Protein AF-A0AAW6YB48-F1 (afdb_monomer)

Structure (mmCIF, N/CA/C/O backbone):
data_AF-A0AAW6YB48-F1
#
_entry.id   AF-A0AAW6YB48-F1
#
loop_
_atom_site.group_PDB
_atom_site.id
_atom_site.type_symbol
_atom_site.label_atom_id
_atom_site.label_alt_id
_atom_site.label_comp_id
_atom_site.label_asym_id
_atom_site.label_entity_id
_atom_site.label_seq_id
_atom_site.pdbx_PDB_ins_code
_atom_site.Cartn_x
_atom_site.Cartn_y
_atom_site.Cartn_z
_atom_site.occupancy
_atom_site.B_iso_or_equiv
_atom_site.auth_seq_id
_atom_site.auth_comp_id
_atom_site.auth_asym_id
_atom_site.auth_atom_id
_atom_site.pdbx_PDB_model_num
ATOM 1 N N . MET A 1 1 ? -3.733 -7.106 -20.373 1.00 55.66 1 MET A N 1
ATOM 2 C CA . MET A 1 1 ? -4.002 -5.728 -20.827 1.00 55.66 1 MET A CA 1
ATOM 3 C C . MET A 1 1 ? -3.627 -4.800 -19.699 1.00 55.66 1 MET A C 1
ATOM 5 O O . MET A 1 1 ? -4.010 -5.089 -18.568 1.00 55.66 1 MET A O 1
ATOM 9 N N . ASP A 1 2 ? -2.853 -3.763 -20.000 1.00 68.12 2 ASP A N 1
ATOM 10 C CA . ASP A 1 2 ? -2.525 -2.725 -19.027 1.00 68.12 2 ASP A CA 1
ATOM 11 C C . ASP A 1 2 ? -3.784 -1.942 -18.653 1.00 68.12 2 ASP A C 1
ATOM 13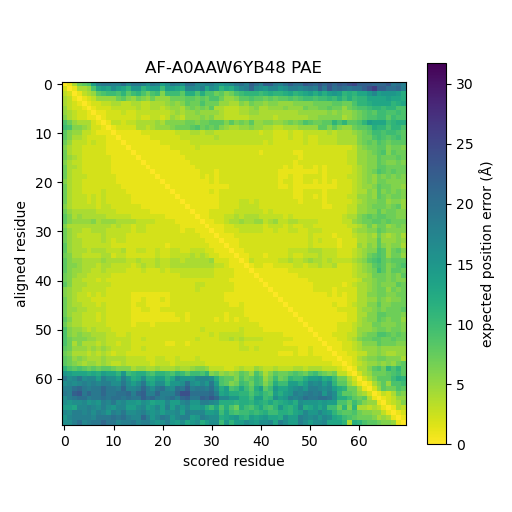 O O . ASP A 1 2 ? -4.676 -1.757 -19.488 1.00 68.12 2 ASP A O 1
ATOM 17 N N . ARG A 1 3 ? -3.896 -1.546 -17.385 1.00 81.56 3 ARG A N 1
ATOM 18 C CA . ARG A 1 3 ? -5.024 -0.728 -16.926 1.00 81.56 3 ARG A CA 1
ATOM 19 C C . ARG A 1 3 ? -4.660 0.744 -17.089 1.00 81.56 3 ARG A C 1
ATOM 21 O O . ARG A 1 3 ? -3.516 1.118 -16.878 1.00 81.56 3 ARG A O 1
ATOM 28 N N . ASN A 1 4 ? -5.647 1.567 -17.434 1.00 88.19 4 ASN A N 1
ATOM 29 C CA . ASN A 1 4 ? -5.468 3.016 -17.471 1.00 88.19 4 ASN A CA 1
ATOM 30 C C . ASN A 1 4 ? -5.156 3.560 -16.072 1.00 88.19 4 ASN A C 1
ATOM 32 O O . ASN A 1 4 ? -5.651 3.033 -15.070 1.00 88.19 4 ASN A O 1
ATOM 36 N N . ASP A 1 5 ? -4.409 4.658 -16.030 1.00 88.00 5 ASP A N 1
ATOM 37 C CA . ASP A 1 5 ? -4.134 5.375 -14.791 1.00 88.00 5 ASP A CA 1
ATOM 38 C C . ASP A 1 5 ? -5.426 5.884 -14.146 1.00 88.00 5 ASP A C 1
ATOM 40 O O . ASP A 1 5 ? -6.312 6.439 -14.802 1.00 88.00 5 ASP A O 1
ATOM 44 N N . VAL A 1 6 ? -5.512 5.727 -12.825 1.00 88.62 6 VAL A N 1
ATOM 45 C CA . VAL A 1 6 ? -6.626 6.237 -12.024 1.00 88.62 6 VAL A CA 1
ATOM 46 C C . VAL A 1 6 ? -6.140 7.431 -11.209 1.00 88.62 6 VAL A C 1
ATOM 48 O O . VAL A 1 6 ? -5.274 7.297 -10.343 1.00 88.62 6 VAL A O 1
ATOM 51 N N . VAL A 1 7 ? -6.711 8.608 -11.474 1.00 88.56 7 VAL A N 1
ATOM 52 C CA . VAL A 1 7 ? -6.355 9.862 -10.795 1.00 88.56 7 VAL A CA 1
ATOM 53 C C . VAL A 1 7 ? -7.443 10.242 -9.797 1.00 88.56 7 VAL A C 1
ATOM 55 O O . VAL A 1 7 ? -8.622 10.320 -10.135 1.00 88.56 7 VAL A O 1
ATOM 58 N N . TYR A 1 8 ? -7.038 10.522 -8.561 1.00 90.38 8 TYR A N 1
ATOM 59 C CA . TYR A 1 8 ? -7.942 10.897 -7.477 1.00 90.38 8 TYR A CA 1
ATOM 60 C C . TYR A 1 8 ? -7.776 12.366 -7.097 1.00 90.38 8 TYR A C 1
ATOM 62 O O . TYR A 1 8 ? -6.671 12.906 -7.102 1.00 90.38 8 TYR A O 1
ATOM 70 N N . LYS A 1 9 ? -8.884 13.000 -6.697 1.00 86.69 9 LYS A N 1
ATOM 71 C CA . LYS A 1 9 ? -8.937 14.429 -6.347 1.00 86.69 9 LYS A CA 1
ATOM 72 C C . LYS A 1 9 ? -8.081 14.798 -5.132 1.00 86.69 9 LYS A C 1
ATOM 74 O O . LYS A 1 9 ? -7.603 15.923 -5.043 1.00 86.69 9 LYS A O 1
ATOM 79 N N . ASN A 1 10 ? -7.933 13.890 -4.171 1.00 93.56 10 ASN A N 1
ATOM 80 C CA . ASN A 1 10 ? -7.106 14.114 -2.993 1.00 93.56 10 ASN A CA 1
ATOM 81 C C . ASN A 1 10 ? -6.374 12.834 -2.581 1.00 93.56 10 ASN A C 1
ATOM 83 O O . ASN A 1 10 ? -6.749 11.721 -2.959 1.00 93.56 10 ASN A O 1
ATOM 87 N N . GLU A 1 11 ? -5.311 13.012 -1.801 1.00 91.50 11 GLU A N 1
ATOM 88 C CA . GLU A 1 11 ? -4.422 11.917 -1.431 1.00 91.50 11 GLU A CA 1
ATOM 89 C C . GLU A 1 11 ? -5.080 10.915 -0.474 1.00 91.50 11 GLU A C 1
ATOM 91 O O . GLU A 1 11 ? -4.850 9.716 -0.606 1.00 91.50 11 GLU A O 1
ATOM 96 N N . LYS A 1 12 ? -5.968 11.368 0.417 1.00 92.06 12 LYS A N 1
ATOM 97 C CA . LYS A 1 12 ? -6.703 10.474 1.316 1.00 92.06 12 LYS A CA 1
ATOM 98 C C . LYS A 1 12 ? -7.579 9.482 0.546 1.00 92.06 12 LYS A C 1
ATOM 100 O O . LYS A 1 12 ? -7.480 8.285 0.775 1.00 92.06 12 LYS A O 1
ATOM 105 N N . VAL A 1 13 ? -8.380 9.973 -0.399 1.00 94.25 13 VAL A N 1
ATOM 106 C CA . VAL A 1 13 ? -9.250 9.143 -1.245 1.00 94.25 13 VAL A CA 1
ATOM 107 C C . VAL A 1 13 ? -8.418 8.181 -2.089 1.00 94.25 13 VAL A C 1
ATOM 109 O O . VAL A 1 13 ? -8.786 7.018 -2.209 1.00 94.25 13 VAL A O 1
ATOM 112 N N . LYS A 1 14 ? -7.270 8.632 -2.617 1.00 94.38 14 LYS A N 1
ATOM 113 C CA . LYS A 1 14 ? -6.322 7.758 -3.321 1.00 94.38 14 LYS A CA 1
ATOM 114 C C . LYS A 1 14 ? -5.883 6.590 -2.437 1.00 94.38 14 LYS A C 1
ATOM 116 O O . LYS A 1 14 ? -5.947 5.449 -2.875 1.00 94.38 14 LYS A O 1
ATOM 121 N N . PHE A 1 15 ? -5.430 6.866 -1.215 1.00 95.81 15 PHE A N 1
ATOM 122 C CA . PHE A 1 15 ? -4.940 5.825 -0.313 1.00 95.81 15 PHE A CA 1
ATOM 123 C C . PHE A 1 15 ? -6.046 4.881 0.150 1.00 95.81 15 PHE A C 1
ATOM 125 O O . PHE A 1 15 ? -5.833 3.674 0.130 1.00 95.81 15 PHE A O 1
ATOM 132 N N . ASP A 1 16 ? -7.220 5.407 0.504 1.00 94.88 16 ASP A N 1
ATOM 133 C CA . A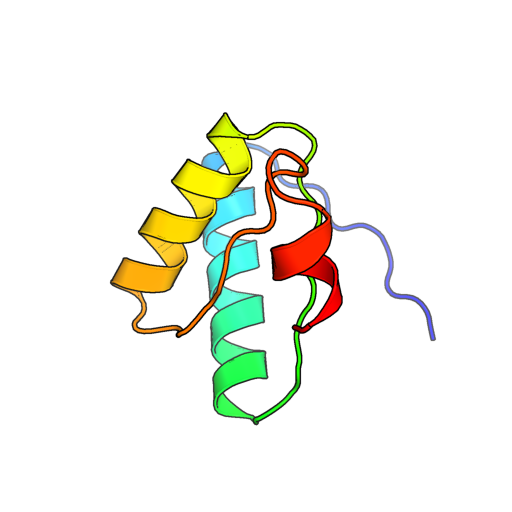SP A 1 16 ? -8.362 4.582 0.906 1.00 94.88 16 ASP A CA 1
ATOM 134 C C . ASP A 1 16 ? -8.763 3.625 -0.241 1.00 94.88 16 ASP A C 1
ATOM 136 O O . ASP A 1 16 ? -8.886 2.422 -0.018 1.00 94.88 16 ASP A O 1
ATOM 140 N N . ALA A 1 17 ? -8.838 4.121 -1.485 1.00 95.44 17 ALA A N 1
ATOM 141 C CA . ALA A 1 17 ? -9.162 3.301 -2.656 1.00 95.44 17 ALA A CA 1
ATOM 142 C C . ALA A 1 17 ? -8.077 2.260 -2.992 1.00 95.44 17 ALA A C 1
ATOM 144 O O . ALA A 1 17 ? -8.389 1.121 -3.334 1.00 95.44 17 ALA A O 1
ATOM 145 N N . VAL A 1 18 ? -6.796 2.632 -2.879 1.00 95.69 18 VAL A N 1
ATOM 146 C CA . VAL A 1 18 ? -5.671 1.703 -3.080 1.00 95.69 18 VAL A CA 1
ATOM 147 C C . VAL A 1 18 ? -5.697 0.586 -2.036 1.00 95.69 18 VAL A C 1
ATOM 149 O O . VAL A 1 18 ? -5.507 -0.577 -2.378 1.00 95.69 18 VAL A O 1
ATOM 152 N N . VAL A 1 19 ? -5.964 0.915 -0.771 1.00 96.94 19 VAL A N 1
ATOM 153 C CA . VAL A 1 19 ? -6.064 -0.067 0.317 1.00 96.94 19 VAL A CA 1
ATOM 154 C C . VAL A 1 19 ? -7.218 -1.041 0.084 1.00 96.94 19 VAL A C 1
ATOM 156 O O . VAL A 1 19 ? -7.043 -2.237 0.314 1.00 96.94 19 VAL A O 1
ATOM 159 N N . ASP A 1 20 ? -8.364 -0.556 -0.398 1.00 96.25 20 ASP A N 1
ATOM 160 C CA . ASP A 1 20 ? -9.507 -1.405 -0.747 1.00 96.25 20 ASP A CA 1
ATOM 161 C C . ASP A 1 20 ? -9.170 -2.389 -1.882 1.00 96.25 20 ASP A C 1
ATOM 163 O O . ASP A 1 20 ? -9.408 -3.589 -1.733 1.00 96.25 20 ASP A O 1
ATOM 167 N N . ASP A 1 21 ? -8.539 -1.922 -2.969 1.00 95.94 21 ASP A N 1
ATOM 168 C CA . ASP A 1 21 ? -8.129 -2.786 -4.094 1.00 95.94 21 ASP A CA 1
ATOM 169 C C . ASP A 1 21 ? -7.098 -3.840 -3.654 1.00 95.94 21 ASP A C 1
ATOM 171 O O . ASP A 1 21 ? -7.202 -5.019 -4.005 1.00 95.94 21 ASP A O 1
ATOM 175 N N . ILE A 1 22 ? -6.117 -3.448 -2.833 1.00 96.50 22 ILE A N 1
ATOM 176 C CA . ILE A 1 22 ? -5.125 -4.384 -2.288 1.00 96.50 22 ILE A CA 1
ATOM 177 C C . ILE A 1 22 ? -5.806 -5.428 -1.401 1.00 96.50 22 ILE A C 1
ATOM 179 O O . ILE A 1 22 ? -5.515 -6.616 -1.538 1.00 96.50 22 ILE A O 1
ATOM 183 N N . ALA A 1 23 ? -6.709 -5.014 -0.508 1.00 96.00 23 ALA A N 1
ATOM 184 C CA . ALA A 1 23 ? -7.398 -5.927 0.397 1.00 96.00 23 ALA A CA 1
ATOM 185 C C . ALA A 1 23 ? -8.245 -6.954 -0.369 1.00 96.00 23 ALA A C 1
ATOM 187 O O . ALA A 1 23 ? -8.204 -8.142 -0.043 1.00 96.00 23 ALA A O 1
ATOM 188 N N . GLU A 1 24 ? -8.953 -6.529 -1.420 1.00 96.75 24 GLU A N 1
ATOM 189 C CA . GLU A 1 24 ? -9.741 -7.423 -2.271 1.00 96.75 24 GLU A CA 1
ATOM 190 C C . GLU A 1 24 ? -8.858 -8.459 -2.983 1.00 96.75 24 GLU A C 1
ATOM 192 O O . GLU A 1 24 ? -9.164 -9.654 -2.992 1.00 96.75 24 GLU A O 1
ATOM 197 N N . ARG A 1 25 ? -7.734 -8.027 -3.562 1.00 96.06 25 ARG A N 1
ATOM 198 C CA . ARG A 1 25 ? -6.793 -8.919 -4.262 1.00 96.06 25 ARG A CA 1
ATOM 199 C C . ARG A 1 25 ? -6.087 -9.874 -3.311 1.00 96.06 25 ARG A C 1
ATOM 201 O O . ARG A 1 25 ? -5.992 -11.065 -3.603 1.00 96.06 25 ARG A O 1
ATOM 208 N N . HIS A 1 26 ? -5.660 -9.376 -2.156 1.00 96.12 26 HIS A N 1
ATOM 209 C CA . HIS A 1 26 ? -5.046 -10.188 -1.114 1.00 96.12 26 HIS A CA 1
ATOM 210 C C . HIS A 1 26 ? -6.028 -11.245 -0.585 1.00 96.12 26 HIS A C 1
ATOM 212 O O . HIS A 1 26 ? -5.648 -12.401 -0.416 1.00 96.12 26 HIS A O 1
ATOM 218 N N . ALA A 1 27 ? -7.309 -10.900 -0.401 1.00 94.69 27 ALA A N 1
ATOM 219 C CA . ALA A 1 27 ? -8.347 -11.862 -0.017 1.00 94.69 27 ALA A CA 1
ATOM 220 C C . ALA A 1 27 ? -8.557 -12.965 -1.071 1.00 94.69 27 ALA A C 1
ATOM 222 O O . ALA A 1 27 ? -8.888 -14.097 -0.724 1.00 94.69 27 ALA A O 1
ATOM 223 N N . LYS A 1 28 ? -8.310 -12.661 -2.351 1.00 96.62 28 LYS A N 1
ATOM 224 C CA . LYS A 1 28 ? -8.314 -13.634 -3.457 1.00 96.62 28 LYS A CA 1
ATOM 225 C C . LYS A 1 28 ? -7.006 -14.430 -3.580 1.00 96.62 28 LYS A C 1
ATOM 227 O O . LYS A 1 28 ? -6.891 -15.255 -4.481 1.00 96.62 28 LYS A O 1
ATOM 232 N N . GLY A 1 29 ? -6.020 -14.188 -2.713 1.00 94.50 29 GLY A N 1
ATOM 233 C CA . GLY A 1 29 ? -4.707 -14.838 -2.751 1.00 94.50 29 GLY A CA 1
ATOM 234 C C . GLY A 1 29 ? -3.776 -14.317 -3.849 1.00 94.50 29 GLY A C 1
ATOM 235 O O . GLY A 1 29 ? -2.747 -14.932 -4.115 1.00 94.50 29 GLY A O 1
ATOM 236 N N . GLN A 1 30 ? -4.116 -13.201 -4.498 1.00 94.81 30 GLN A N 1
ATOM 237 C CA . GLN A 1 30 ? -3.277 -12.603 -5.530 1.00 94.81 30 GLN A CA 1
ATOM 238 C C . GLN A 1 30 ? -2.107 -11.839 -4.880 1.00 94.81 30 GLN A C 1
ATOM 240 O O . GLN A 1 30 ? -2.360 -10.941 -4.074 1.00 94.81 30 GLN A O 1
ATOM 245 N N . PRO A 1 31 ? -0.843 -12.122 -5.247 1.00 93.50 31 PRO A N 1
ATOM 246 C CA . PRO A 1 31 ? 0.298 -11.314 -4.820 1.00 93.50 31 PRO A CA 1
ATOM 247 C C . PRO A 1 31 ? 0.201 -9.885 -5.369 1.00 93.50 31 PRO A C 1
ATOM 249 O O . PRO A 1 31 ? -0.138 -9.688 -6.540 1.00 93.50 31 PRO A O 1
ATOM 252 N N . VAL A 1 32 ? 0.512 -8.887 -4.536 1.00 94.88 32 VAL A N 1
ATOM 253 C CA . VAL A 1 32 ? 0.446 -7.465 -4.905 1.00 94.88 32 VAL A CA 1
ATOM 254 C C . VAL A 1 32 ? 1.751 -6.767 -4.534 1.00 94.88 32 VAL A C 1
ATOM 256 O O . VAL A 1 32 ? 2.186 -6.841 -3.389 1.00 94.88 32 VAL A O 1
ATOM 259 N N . LEU A 1 33 ? 2.344 -6.057 -5.496 1.00 94.19 33 LEU A N 1
ATOM 260 C CA . LEU A 1 33 ? 3.480 -5.161 -5.285 1.00 94.19 33 LEU A CA 1
ATOM 261 C C . LEU A 1 33 ? 3.000 -3.713 -5.384 1.00 94.19 33 LEU A C 1
ATOM 263 O O . LEU A 1 33 ? 2.297 -3.359 -6.331 1.00 94.19 33 LEU A O 1
ATOM 267 N N . VAL A 1 34 ? 3.399 -2.874 -4.429 1.00 94.00 34 VAL A N 1
ATOM 268 C CA . VAL A 1 34 ? 3.028 -1.456 -4.404 1.00 94.00 34 VAL A CA 1
ATOM 269 C C . VAL A 1 34 ? 4.281 -0.600 -4.312 1.00 94.00 34 VAL A C 1
ATOM 271 O O . VAL A 1 34 ? 5.052 -0.720 -3.364 1.00 94.00 34 VAL A O 1
ATOM 274 N N . GLY A 1 35 ? 4.468 0.284 -5.292 1.00 93.19 35 GLY A N 1
ATOM 275 C CA . GLY A 1 35 ? 5.521 1.295 -5.275 1.00 93.19 35 GLY A CA 1
ATOM 276 C C . GLY A 1 35 ? 5.020 2.618 -4.701 1.00 93.19 35 GLY A C 1
ATOM 277 O O . GLY A 1 35 ? 3.923 3.074 -5.027 1.00 93.19 35 GLY A O 1
ATOM 278 N N . THR A 1 36 ? 5.836 3.264 -3.873 1.00 92.00 36 THR A N 1
ATOM 279 C CA . THR A 1 36 ? 5.611 4.634 -3.399 1.00 92.00 36 THR A CA 1
ATOM 280 C C . THR A 1 36 ? 6.788 5.518 -3.796 1.00 92.00 36 THR A C 1
ATOM 282 O O . THR A 1 36 ? 7.882 5.049 -4.100 1.00 92.00 36 THR A O 1
ATOM 285 N N . THR A 1 37 ? 6.568 6.830 -3.789 1.00 91.31 37 THR A N 1
ATOM 286 C CA . THR A 1 37 ? 7.614 7.813 -4.099 1.00 91.31 37 THR A CA 1
ATOM 287 C C . THR A 1 37 ? 8.413 8.250 -2.868 1.00 91.31 37 THR A C 1
ATOM 289 O O . THR A 1 37 ? 9.364 9.012 -3.006 1.00 91.31 37 THR A O 1
ATOM 292 N N . SER A 1 38 ? 8.008 7.854 -1.656 1.00 91.06 38 SER A N 1
ATOM 293 C CA . SER A 1 38 ? 8.686 8.225 -0.411 1.00 91.06 38 SER A CA 1
ATOM 294 C C . SER A 1 38 ? 8.426 7.216 0.708 1.00 91.06 38 SER A C 1
ATOM 296 O O . SER A 1 38 ? 7.356 6.610 0.779 1.00 91.06 38 SER A O 1
ATOM 298 N N . VAL A 1 39 ? 9.389 7.096 1.629 1.00 90.06 39 VAL A N 1
ATOM 299 C CA . VAL A 1 39 ? 9.290 6.225 2.816 1.00 90.06 39 VAL A CA 1
ATOM 300 C C . VAL A 1 39 ? 8.091 6.601 3.688 1.00 90.06 39 VAL A C 1
ATOM 302 O O . VAL A 1 39 ? 7.356 5.725 4.120 1.00 90.06 39 VAL A O 1
ATOM 305 N N . GLU A 1 40 ? 7.832 7.895 3.888 1.00 92.25 40 GLU A N 1
ATOM 306 C CA . GLU A 1 40 ? 6.678 8.370 4.667 1.00 92.25 40 GLU A CA 1
ATOM 307 C C . GLU A 1 40 ? 5.346 7.847 4.108 1.00 92.25 40 GLU A C 1
ATOM 309 O O . GLU A 1 40 ? 4.486 7.385 4.858 1.00 92.25 40 GLU A O 1
ATOM 314 N N . LYS A 1 41 ? 5.190 7.848 2.777 1.00 93.88 41 LYS A N 1
ATOM 315 C CA . LYS A 1 41 ? 3.992 7.306 2.127 1.00 93.88 41 LYS A CA 1
ATOM 316 C C . LYS A 1 41 ? 3.898 5.792 2.280 1.00 93.88 41 LYS A C 1
ATOM 318 O O . LYS A 1 41 ? 2.788 5.282 2.416 1.00 93.88 41 LYS A O 1
ATOM 323 N N . SER A 1 42 ? 5.031 5.085 2.289 1.00 93.25 42 SER A N 1
ATOM 324 C CA . SER A 1 42 ? 5.058 3.648 2.585 1.00 93.25 42 SER A CA 1
ATOM 325 C C . SER A 1 42 ? 4.580 3.354 4.004 1.00 93.25 42 SER A C 1
ATOM 327 O O . SER A 1 42 ? 3.733 2.486 4.181 1.00 93.25 42 SER A O 1
ATOM 329 N N . GLU A 1 43 ? 5.057 4.100 5.003 1.00 93.94 43 GLU A N 1
ATOM 330 C CA . GLU A 1 43 ? 4.645 3.934 6.406 1.00 93.94 43 GLU A CA 1
ATOM 331 C C . GLU A 1 43 ? 3.161 4.276 6.616 1.00 93.94 43 GLU A C 1
ATOM 333 O O . GLU A 1 43 ? 2.429 3.57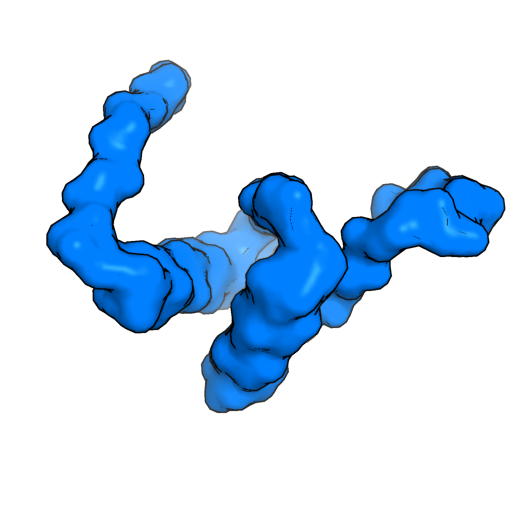3 7.324 1.00 93.94 43 GLU A O 1
ATOM 338 N N . TYR A 1 44 ? 2.678 5.327 5.945 1.00 95.44 44 TYR A N 1
ATOM 339 C CA . TYR A 1 44 ? 1.263 5.684 5.974 1.00 95.44 44 TYR A CA 1
ATOM 340 C C . TYR A 1 44 ? 0.384 4.578 5.377 1.00 95.44 44 TYR A C 1
ATOM 342 O O . TYR A 1 44 ? -0.580 4.144 6.011 1.00 95.44 44 TYR A O 1
ATOM 350 N N . LEU A 1 45 ? 0.739 4.075 4.190 1.00 96.12 45 LEU A N 1
ATOM 351 C CA . LEU A 1 45 ? 0.019 2.977 3.548 1.00 96.12 45 LEU A CA 1
ATOM 352 C C . LEU A 1 45 ? 0.073 1.694 4.389 1.00 96.12 45 LEU A C 1
ATOM 354 O O . LEU A 1 45 ? -0.956 1.044 4.570 1.00 96.12 45 LEU A O 1
ATOM 358 N N . SER A 1 46 ? 1.241 1.374 4.950 1.00 96.06 46 SER A N 1
ATOM 359 C CA . SER A 1 46 ? 1.457 0.243 5.859 1.00 96.06 46 SER A CA 1
ATOM 360 C C . SER A 1 46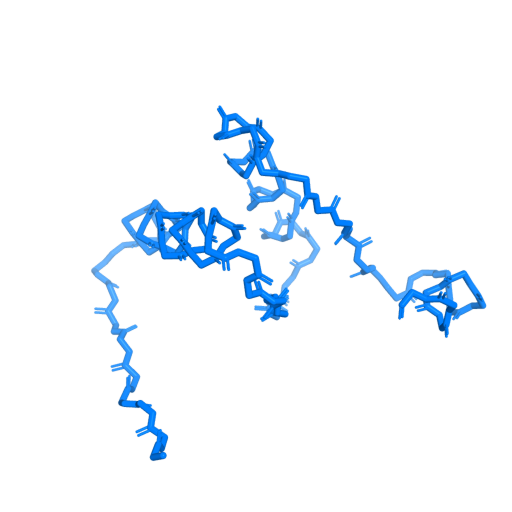 ? 0.484 0.276 7.040 1.00 96.06 46 SER A C 1
ATOM 362 O O . SER A 1 46 ? -0.242 -0.685 7.306 1.00 96.06 46 SER A O 1
ATOM 364 N N . THR A 1 47 ? 0.343 1.443 7.672 1.00 97.06 47 THR A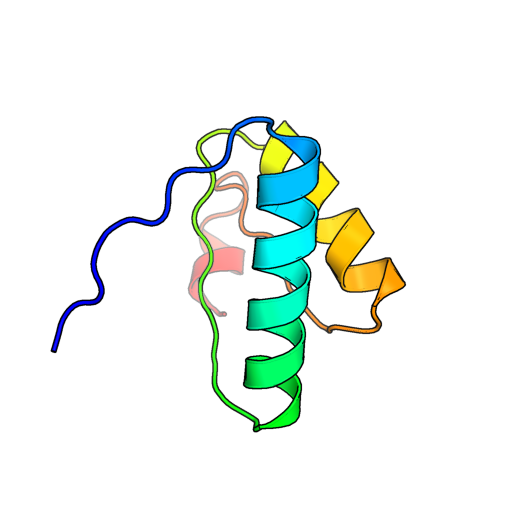 N 1
ATOM 365 C CA . THR A 1 47 ? -0.606 1.642 8.775 1.00 97.06 47 THR A CA 1
ATOM 366 C C . THR A 1 47 ? -2.056 1.380 8.348 1.00 97.06 47 THR A C 1
ATOM 368 O O . THR A 1 47 ? -2.832 0.790 9.105 1.00 97.06 47 THR A O 1
ATOM 371 N N . LEU A 1 48 ? -2.458 1.813 7.150 1.00 97.38 48 LEU A N 1
ATOM 372 C CA . LEU A 1 48 ? -3.817 1.589 6.645 1.00 97.38 48 LEU A CA 1
ATOM 373 C C . LEU A 1 48 ? -4.075 0.114 6.307 1.00 97.38 48 LEU A C 1
ATOM 375 O O . LEU A 1 48 ? -5.133 -0.414 6.654 1.00 97.38 48 LEU A O 1
ATOM 379 N N . LEU A 1 49 ? -3.104 -0.563 5.691 1.00 97.12 49 LEU A N 1
ATOM 380 C CA . LEU A 1 49 ? -3.177 -1.994 5.386 1.00 97.12 49 LEU A CA 1
ATOM 381 C C . LEU A 1 49 ? -3.255 -2.836 6.665 1.00 97.12 49 LEU A C 1
ATOM 383 O O . LEU A 1 49 ? -4.094 -3.733 6.758 1.00 97.12 49 LEU A O 1
ATOM 387 N N . ALA A 1 50 ? -2.462 -2.495 7.685 1.00 96.69 50 ALA A N 1
ATOM 388 C CA . ALA A 1 50 ? -2.511 -3.144 8.993 1.00 96.69 50 ALA A CA 1
ATOM 389 C C . ALA A 1 50 ? -3.892 -2.991 9.653 1.00 96.69 50 ALA A C 1
ATOM 391 O O . ALA A 1 50 ? -4.450 -3.969 10.150 1.00 96.69 50 ALA A O 1
ATOM 392 N N . LYS A 1 51 ? -4.500 -1.796 9.588 1.00 96.56 51 LYS A N 1
ATOM 393 C CA . LYS A 1 51 ? -5.872 -1.555 10.082 1.00 96.56 51 LYS A CA 1
ATOM 394 C C . LYS A 1 51 ? -6.931 -2.388 9.357 1.00 96.56 51 LYS A C 1
ATOM 396 O O . LYS A 1 51 ? -7.956 -2.704 9.952 1.00 96.56 51 LYS A O 1
ATOM 401 N N . ARG A 1 52 ? -6.700 -2.744 8.090 1.00 94.69 52 ARG A N 1
ATOM 402 C CA . ARG A 1 52 ? -7.564 -3.648 7.310 1.00 94.69 52 ARG A CA 1
ATOM 403 C C . ARG A 1 52 ? -7.228 -5.131 7.497 1.00 94.69 52 ARG A C 1
ATOM 405 O O . ARG A 1 52 ? -7.882 -5.969 6.886 1.00 94.69 52 ARG A O 1
ATOM 412 N N . GLY A 1 53 ? -6.237 -5.468 8.324 1.00 95.00 53 GLY A N 1
ATOM 413 C CA . GLY A 1 53 ? -5.818 -6.851 8.563 1.00 95.00 53 GLY A CA 1
ATOM 414 C C . GLY A 1 53 ? -5.054 -7.485 7.396 1.00 95.00 53 GLY A C 1
ATOM 415 O O . GLY A 1 53 ? -4.946 -8.709 7.327 1.00 95.00 53 GLY A O 1
ATOM 416 N N . VAL A 1 54 ? -4.523 -6.679 6.472 1.00 96.56 54 VAL A N 1
ATOM 417 C CA . VAL A 1 54 ? -3.735 -7.166 5.334 1.00 96.56 54 VAL A CA 1
ATOM 418 C C . VAL A 1 54 ? -2.283 -7.349 5.773 1.00 96.56 54 VAL A C 1
ATOM 420 O O . VAL A 1 54 ? -1.621 -6.389 6.172 1.00 96.56 54 VAL A O 1
ATOM 423 N N . ARG A 1 55 ? -1.772 -8.583 5.691 1.00 95.12 55 ARG A N 1
ATOM 424 C CA . ARG A 1 55 ? -0.355 -8.880 5.953 1.00 95.12 55 ARG A CA 1
ATOM 425 C C . ARG A 1 55 ? 0.493 -8.366 4.793 1.00 95.12 55 ARG A C 1
ATOM 427 O O . ARG A 1 55 ? 0.183 -8.638 3.640 1.00 95.12 55 ARG A O 1
ATOM 434 N N . HIS A 1 56 ? 1.543 -7.621 5.107 1.00 94.88 56 HIS A N 1
ATOM 435 C CA . HIS A 1 56 ? 2.426 -7.004 4.123 1.00 94.88 56 HIS A CA 1
ATOM 436 C C . HIS A 1 56 ? 3.810 -6.755 4.738 1.00 94.88 56 HIS A C 1
ATOM 438 O O . HIS A 1 56 ? 3.957 -6.764 5.961 1.00 94.88 56 HIS A O 1
ATOM 444 N N . GLU A 1 57 ? 4.808 -6.513 3.890 1.00 93.00 57 GLU A N 1
ATOM 445 C CA . GLU A 1 57 ? 6.153 -6.095 4.291 1.00 93.00 57 GLU A CA 1
ATOM 446 C C . GLU A 1 57 ? 6.545 -4.818 3.537 1.00 93.00 57 GLU A C 1
ATOM 448 O O . GLU A 1 57 ? 6.151 -4.618 2.387 1.00 93.00 57 GLU A O 1
ATOM 453 N N . VAL A 1 58 ? 7.291 -3.931 4.201 1.00 91.00 58 VAL A N 1
ATOM 454 C CA . VAL A 1 58 ? 7.773 -2.671 3.623 1.00 91.00 58 VAL A CA 1
ATOM 455 C C . VAL A 1 58 ? 9.255 -2.805 3.289 1.00 91.00 58 VAL A C 1
ATOM 457 O O . VAL A 1 58 ? 10.077 -3.021 4.180 1.00 91.00 58 VAL A O 1
ATOM 460 N N . LEU A 1 59 ? 9.585 -2.619 2.012 1.00 87.50 59 LEU A N 1
ATOM 461 C CA . LEU A 1 59 ? 10.956 -2.556 1.505 1.00 87.50 59 LEU A CA 1
ATOM 462 C C . LEU A 1 59 ? 11.348 -1.078 1.400 1.00 87.50 59 LEU A C 1
ATOM 464 O O . LEU A 1 59 ? 10.701 -0.306 0.691 1.00 87.50 59 LEU A O 1
ATOM 468 N N . ASN A 1 60 ? 12.360 -0.656 2.152 1.00 77.31 60 ASN A N 1
ATOM 469 C CA . ASN A 1 60 ? 12.785 0.739 2.255 1.00 77.31 60 ASN A CA 1
ATOM 470 C C . ASN A 1 60 ? 14.220 0.983 1.761 1.00 77.31 60 ASN A C 1
ATOM 472 O O . ASN A 1 60 ? 14.766 2.057 2.019 1.00 77.31 60 ASN A O 1
ATOM 476 N N . ALA A 1 61 ? 14.812 0.024 1.037 1.00 68.50 61 ALA A N 1
ATOM 477 C CA . ALA A 1 61 ? 16.131 0.106 0.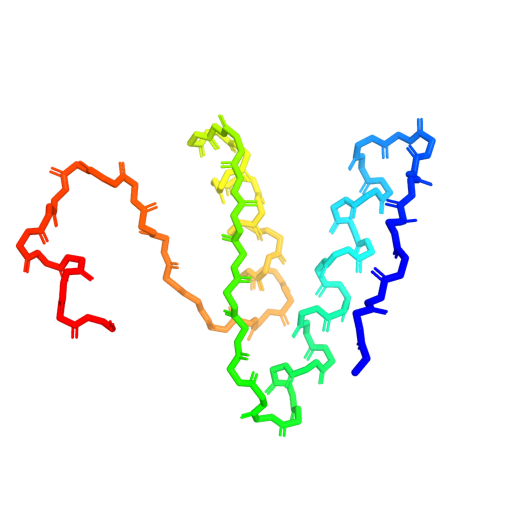402 1.00 68.50 61 ALA A CA 1
ATOM 478 C C . ALA A 1 61 ? 17.285 0.385 1.380 1.00 68.50 61 ALA A C 1
ATOM 480 O O . ALA A 1 61 ? 18.408 0.665 0.971 1.00 68.50 61 ALA A O 1
ATOM 481 N N . LYS A 1 62 ? 17.042 0.310 2.694 1.00 66.50 62 LYS A N 1
ATOM 482 C CA . LYS A 1 62 ? 18.098 0.453 3.704 1.00 66.50 62 LYS A CA 1
ATOM 483 C C . LYS A 1 62 ? 18.796 -0.869 3.985 1.00 66.50 62 LYS A C 1
ATOM 485 O O . LYS A 1 62 ? 19.872 -0.860 4.575 1.00 66.50 62 LYS A O 1
ATOM 490 N N . ASN A 1 63 ? 18.198 -1.997 3.595 1.00 61.69 63 ASN A N 1
ATOM 491 C CA . ASN A 1 63 ? 18.697 -3.320 3.952 1.00 61.69 63 ASN A CA 1
ATOM 492 C C . ASN A 1 63 ? 18.621 -4.304 2.773 1.00 61.69 63 ASN A C 1
ATOM 494 O O . ASN A 1 63 ? 17.932 -5.320 2.823 1.00 61.69 63 ASN A O 1
ATOM 498 N N . HIS A 1 64 ? 19.382 -3.994 1.719 1.00 59.59 64 HIS A N 1
ATOM 499 C CA . HIS A 1 64 ? 19.409 -4.707 0.435 1.00 59.59 64 HIS A CA 1
ATOM 500 C C . HIS A 1 64 ? 19.532 -6.238 0.557 1.00 59.59 64 HIS A C 1
ATOM 502 O O . HIS A 1 64 ? 18.905 -6.969 -0.202 1.00 59.59 64 HIS A O 1
ATOM 508 N N . ALA A 1 65 ? 20.320 -6.738 1.517 1.00 60.97 65 ALA A N 1
ATOM 509 C CA . ALA A 1 65 ? 20.535 -8.176 1.696 1.00 60.97 65 ALA A CA 1
ATOM 510 C C . ALA A 1 65 ? 19.304 -8.909 2.260 1.00 60.97 65 ALA A C 1
ATOM 512 O O . ALA A 1 65 ? 19.084 -10.070 1.932 1.00 60.97 65 ALA A O 1
ATOM 513 N N . ARG A 1 66 ? 18.501 -8.237 3.098 1.00 64.31 66 ARG A N 1
ATOM 514 C CA . ARG A 1 66 ? 17.257 -8.799 3.647 1.00 64.31 66 ARG A CA 1
ATOM 515 C C . ARG A 1 66 ? 16.115 -8.691 2.640 1.00 64.31 66 ARG A C 1
ATOM 517 O O . ARG A 1 66 ? 15.313 -9.606 2.530 1.00 64.31 66 ARG A O 1
ATOM 524 N N . GLU A 1 67 ? 16.070 -7.585 1.904 1.00 59.50 67 GLU A N 1
ATOM 525 C CA . GLU A 1 67 ? 15.014 -7.301 0.928 1.00 59.50 67 GLU A CA 1
ATOM 526 C C . GLU A 1 67 ? 15.083 -8.207 -0.310 1.00 59.50 67 GLU A C 1
ATOM 528 O O . GLU A 1 67 ? 14.053 -8.505 -0.898 1.00 59.50 67 GLU A O 1
ATOM 533 N N . ALA A 1 68 ? 16.271 -8.700 -0.675 1.00 64.81 68 ALA A N 1
ATOM 534 C CA . ALA A 1 68 ? 16.454 -9.626 -1.795 1.00 64.81 68 ALA A CA 1
ATOM 535 C C . ALA A 1 68 ? 15.922 -11.054 -1.545 1.00 64.81 68 ALA A C 1
ATOM 537 O O . ALA A 1 68 ? 15.873 -11.852 -2.477 1.00 64.81 68 ALA A O 1
ATOM 53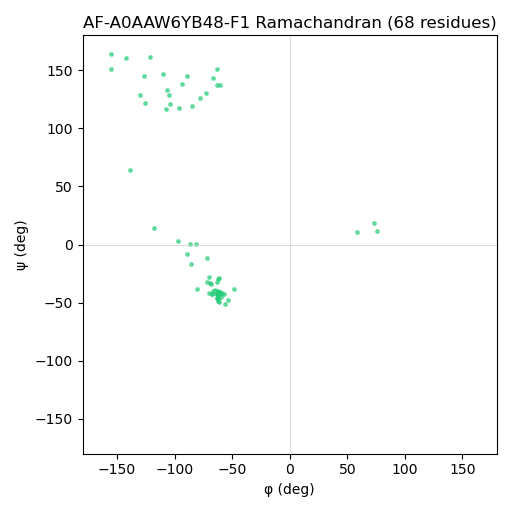8 N N . ALA A 1 69 ? 15.578 -11.398 -0.301 1.00 66.69 69 ALA A N 1
ATOM 539 C CA . ALA A 1 69 ? 15.117 -12.734 0.084 1.00 66.69 69 ALA A CA 1
ATOM 540 C C . ALA A 1 69 ? 13.581 -12.866 0.145 1.00 66.69 69 ALA A C 1
ATOM 542 O O . ALA A 1 69 ? 13.088 -13.919 0.552 1.00 66.69 69 ALA A O 1
ATOM 543 N N . ILE A 1 70 ? 12.855 -11.798 -0.205 1.00 61.25 70 ILE A N 1
ATOM 544 C CA . ILE A 1 70 ? 11.393 -11.676 -0.106 1.00 61.25 70 ILE A CA 1
ATOM 545 C C . ILE A 1 70 ? 10.744 -11.882 -1.474 1.00 61.25 70 ILE A C 1
ATOM 547 O O . ILE A 1 70 ? 11.294 -11.369 -2.474 1.00 61.25 70 ILE A O 1
#

InterPro domains:
  IPR000185 Protein translocase subunit SecA [PTHR30612] (2-70)
  IPR014018 SecA motor DEAD [PS51196] (1-70)
  IPR027417 P-loop containing nucleoside 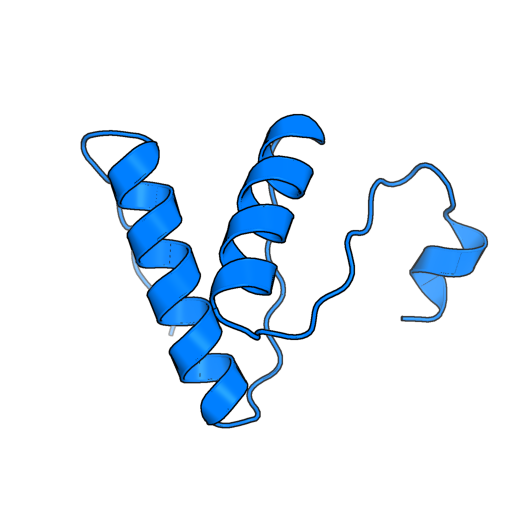triphosphate hydrolase [G3DSA:3.40.50.300] (1-70)
  IPR027417 P-loop containing nucleoside triphosphate hydrolase [SSF52540] (2-69)
  IPR044722 SecA, C-terminal helicase domain [PF21090] (2-70)

Secondary structure (DSSP, 8-state):
-PPPP---SSHHHHHHHHHHHHHHHHHTT-------SSHHHHHHHHHHHHHTT-------SS-HHHHTT-

Foldseek 3Di:
DDDDDDDDPDDVVVLVVVLVVLLVCVVVVHDDDDDDPDPVVQVVSVVSNVV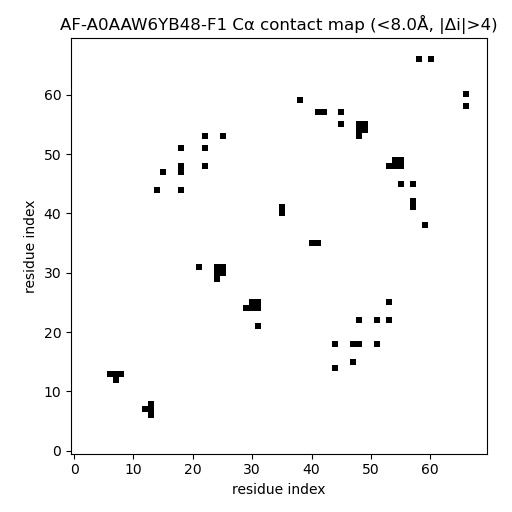VVHDDDDDDVPCVVVVVVD

Mean predicted aligned error: 5.24 Å

pLDDT: mean 88.19, std 12.01, range [55.66, 97.38]

Radius of gyration: 13.03 Å; Cα contacts (8 Å, |Δi|>4): 34; chains: 1; bounding box: 30×29×31 Å

Solvent-accessible surface area (backbone atoms only — not comparable to full-atom values): 4715 Å² total; per-residue (Å²): 130,88,77,79,87,83,85,61,98,46,69,65,61,42,50,56,53,51,46,52,56,50,48,56,37,46,76,72,69,45,89,82,88,83,89,67,96,45,70,69,57,46,54,52,49,50,54,54,31,51,76,71,69,46,88,82,83,88,84,78,82,82,50,62,80,65,58,72,76,109

Sequence (70 aa):
MDRNDVVYKNEKVKFDAVVDDIAERHAKGQPVLVGTTSVEKSEYLSTLLAKRGVRHEVLNAKNHAREAAI

Organism: Neisseria subflava (NCBI:txid28449)